Protein AF-A0A9E6Z6I8-F1 (afdb_monomer_lite)

Sequence (112 aa):
MVIDAAIQFGNGQVFPVGPLREGVTAGLKRAGDYFGWHPFSGFLAEMKTHKKPIFCAEMTPDITSLDLIQKYVAFAGIGHPEKFFESMRTKGVQIVDTRSFFRPPSLHGARY

pLDDT: mean 84.48, std 13.53, range [34.84, 98.0]

Structure (mmCIF, N/CA/C/O backbone):
data_AF-A0A9E6Z6I8-F1
#
_entry.id   AF-A0A9E6Z6I8-F1
#
loop_
_atom_site.group_PDB
_atom_site.id
_atom_site.type_symbol
_atom_site.label_atom_id
_atom_site.label_alt_id
_atom_site.label_comp_id
_atom_site.label_asym_id
_atom_site.label_entity_id
_atom_site.label_seq_id
_atom_site.pdbx_PDB_ins_code
_atom_site.Cartn_x
_atom_site.Cartn_y
_atom_site.Cartn_z
_atom_site.occupancy
_atom_site.B_iso_or_equiv
_atom_site.auth_seq_id
_atom_site.auth_comp_id
_atom_site.auth_asym_id
_atom_site.auth_atom_id
_atom_site.pdbx_PDB_model_num
ATOM 1 N N . MET A 1 1 ? 6.125 7.749 -14.342 1.00 84.69 1 MET A N 1
ATOM 2 C CA . MET A 1 1 ? 5.394 6.473 -14.177 1.00 84.69 1 MET A CA 1
ATOM 3 C C . MET A 1 1 ? 5.306 6.173 -12.699 1.00 84.69 1 MET A C 1
ATOM 5 O O . MET A 1 1 ? 6.323 6.281 -12.026 1.00 84.69 1 MET A O 1
ATOM 9 N N . VAL A 1 2 ? 4.109 5.869 -12.205 1.00 87.50 2 VAL A N 1
ATOM 10 C CA . VAL A 1 2 ? 3.884 5.513 -10.799 1.00 87.50 2 VAL A CA 1
ATOM 11 C C . VAL A 1 2 ? 3.768 4.001 -10.708 1.00 87.50 2 VAL A C 1
ATOM 13 O O . VAL A 1 2 ? 3.064 3.397 -11.518 1.00 87.50 2 VAL A O 1
ATOM 16 N N . ILE A 1 3 ? 4.495 3.407 -9.770 1.00 86.75 3 ILE A N 1
ATOM 17 C CA . ILE A 1 3 ? 4.609 1.963 -9.605 1.00 86.75 3 ILE A CA 1
ATOM 18 C C . ILE A 1 3 ? 4.372 1.654 -8.136 1.00 86.75 3 ILE A C 1
ATOM 20 O O . ILE A 1 3 ? 5.040 2.181 -7.247 1.00 86.75 3 ILE A O 1
ATOM 24 N N . ASP A 1 4 ? 3.405 0.786 -7.896 1.00 85.56 4 ASP A N 1
ATOM 25 C CA . ASP A 1 4 ? 3.162 0.208 -6.588 1.00 85.56 4 ASP A CA 1
ATOM 26 C C . ASP A 1 4 ? 4.253 -0.827 -6.315 1.00 85.56 4 ASP A C 1
ATOM 28 O O . ASP A 1 4 ? 4.268 -1.899 -6.913 1.00 85.56 4 ASP A O 1
ATOM 32 N N . ALA A 1 5 ? 5.215 -0.489 -5.462 1.00 83.75 5 ALA A N 1
ATOM 33 C CA . ALA A 1 5 ? 6.413 -1.290 -5.244 1.00 83.75 5 ALA A CA 1
ATOM 34 C C . ALA A 1 5 ? 6.122 -2.613 -4.511 1.00 83.75 5 ALA A C 1
ATOM 36 O O . ALA A 1 5 ? 6.953 -3.521 -4.566 1.00 83.75 5 ALA A O 1
ATOM 37 N N . ALA A 1 6 ? 4.932 -2.755 -3.906 1.00 79.50 6 ALA A N 1
ATOM 38 C CA . ALA A 1 6 ? 4.459 -4.017 -3.338 1.00 79.50 6 ALA A CA 1
ATOM 39 C C . ALA A 1 6 ? 4.187 -5.068 -4.420 1.00 79.50 6 ALA A C 1
ATOM 41 O O . ALA A 1 6 ? 4.534 -6.234 -4.258 1.00 79.50 6 ALA A O 1
ATOM 42 N N . ILE A 1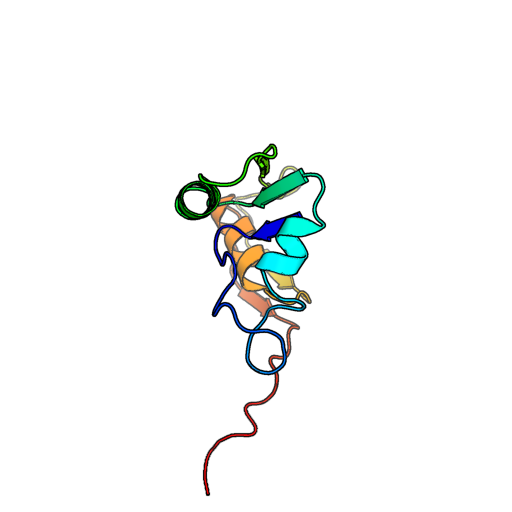 7 ? 3.543 -4.647 -5.512 1.00 80.56 7 ILE A N 1
ATOM 43 C CA . ILE A 1 7 ? 3.093 -5.531 -6.601 1.00 80.56 7 ILE A CA 1
ATOM 44 C C . ILE A 1 7 ? 3.986 -5.445 -7.845 1.00 80.56 7 ILE A C 1
ATOM 46 O O . ILE A 1 7 ? 3.922 -6.324 -8.702 1.00 80.56 7 ILE A O 1
ATOM 50 N N . GLN A 1 8 ? 4.804 -4.395 -7.948 1.00 84.75 8 GLN A N 1
ATOM 51 C CA . GLN A 1 8 ? 5.703 -4.101 -9.064 1.00 84.75 8 GLN A CA 1
ATOM 52 C C . GLN A 1 8 ? 4.946 -4.142 -10.402 1.00 84.75 8 GLN A C 1
ATOM 54 O O . GLN A 1 8 ? 3.987 -3.392 -10.596 1.00 84.75 8 GLN A O 1
ATOM 59 N N . PHE A 1 9 ? 5.345 -5.027 -11.319 1.00 86.94 9 PHE A N 1
ATOM 60 C CA . PHE A 1 9 ? 4.692 -5.228 -12.615 1.00 86.94 9 PHE A CA 1
ATOM 61 C C . PHE A 1 9 ? 3.734 -6.437 -12.649 1.00 86.94 9 PHE A C 1
ATOM 63 O O . PHE A 1 9 ? 3.268 -6.830 -13.724 1.00 86.94 9 PHE A O 1
ATOM 70 N N . GLY A 1 10 ? 3.407 -7.036 -11.499 1.00 86.88 10 GLY A N 1
ATOM 71 C CA . GLY A 1 10 ? 2.535 -8.210 -11.417 1.00 86.88 10 GLY A CA 1
ATOM 72 C C . GLY A 1 10 ? 3.114 -9.411 -12.171 1.00 86.88 10 GLY A C 1
ATOM 73 O O . GLY A 1 10 ? 4.261 -9.787 -11.961 1.00 86.88 10 GLY A O 1
ATOM 74 N N . ASN A 1 11 ? 2.332 -10.012 -13.074 1.00 89.62 11 ASN A N 1
ATOM 75 C CA . ASN A 1 11 ? 2.790 -11.132 -13.910 1.00 89.62 11 ASN A CA 1
ATOM 76 C C . ASN A 1 11 ? 3.521 -10.694 -15.199 1.00 89.62 11 ASN A C 1
ATOM 78 O O . ASN A 1 11 ? 3.821 -11.536 -16.043 1.00 89.62 11 ASN A O 1
ATOM 82 N N . GLY A 1 12 ? 3.763 -9.391 -15.392 1.00 89.00 12 GLY A N 1
ATOM 83 C CA . GLY A 1 12 ? 4.457 -8.862 -16.570 1.00 89.00 12 GLY A CA 1
ATOM 84 C C . GLY A 1 12 ? 3.651 -8.897 -17.876 1.00 89.00 12 GLY A C 1
ATOM 85 O O . GLY A 1 12 ? 4.176 -8.512 -18.922 1.00 89.00 12 GLY A O 1
ATOM 86 N N . GLN A 1 13 ? 2.390 -9.334 -17.848 1.00 93.12 13 GLN A N 1
ATOM 87 C CA . GLN A 1 13 ? 1.553 -9.478 -19.038 1.00 93.12 13 GLN A CA 1
ATOM 88 C C . GLN A 1 13 ? 0.553 -8.326 -19.172 1.00 93.12 13 GLN A C 1
ATOM 90 O O . GLN A 1 13 ? 0.016 -7.807 -18.190 1.00 93.12 13 GLN A O 1
ATOM 95 N N . VAL A 1 14 ? 0.298 -7.933 -20.421 1.00 95.12 14 VAL A N 1
ATOM 96 C CA . VAL A 1 14 ? -0.694 -6.909 -20.767 1.00 95.12 14 VAL A CA 1
ATOM 97 C C . VAL A 1 14 ? -2.100 -7.508 -20.709 1.00 95.12 14 VAL A C 1
ATOM 99 O O . VAL A 1 14 ? -2.307 -8.687 -21.008 1.00 95.12 14 VAL A O 1
ATOM 102 N N . PHE A 1 15 ? -3.071 -6.687 -20.321 1.00 91.19 15 PHE A N 1
ATOM 103 C CA . PHE A 1 15 ? -4.490 -7.007 -20.353 1.00 91.19 15 PHE A CA 1
ATOM 104 C C . PHE A 1 15 ? -4.899 -7.578 -21.726 1.00 91.19 15 PHE A C 1
ATOM 106 O O . PHE A 1 15 ? -4.482 -7.036 -22.753 1.00 91.19 15 PHE A O 1
ATOM 113 N N . PRO A 1 16 ? -5.724 -8.644 -21.781 1.00 92.44 16 PRO A N 1
ATOM 114 C CA . PRO A 1 16 ? -6.457 -9.266 -20.670 1.00 92.44 16 PRO A CA 1
ATOM 115 C C . PRO A 1 16 ? -5.695 -10.355 -19.901 1.00 92.44 16 PRO A C 1
ATOM 117 O O . PRO A 1 16 ? -6.191 -10.824 -18.882 1.00 92.44 16 PRO A O 1
ATOM 120 N N . VAL A 1 17 ? -4.516 -10.772 -20.371 1.00 93.75 17 VAL A N 1
ATOM 121 C CA . VAL A 1 17 ? -3.772 -11.909 -19.791 1.00 93.75 17 VAL A CA 1
ATOM 122 C C . VAL A 1 17 ? -3.107 -11.534 -18.457 1.00 93.75 17 VAL A C 1
ATOM 124 O O . VAL A 1 17 ? -2.911 -12.375 -17.582 1.00 93.75 17 VAL A O 1
ATOM 127 N N . GLY A 1 18 ? -2.798 -10.252 -18.267 1.00 89.94 18 GLY A N 1
ATOM 128 C CA . GLY A 1 18 ? -2.270 -9.725 -17.013 1.00 89.94 18 GLY A CA 1
ATOM 129 C C . GLY A 1 18 ? -2.823 -8.349 -16.643 1.00 89.94 18 GLY A C 1
ATOM 130 O O . GLY A 1 18 ? -3.671 -7.798 -17.347 1.00 89.94 18 GLY A O 1
ATOM 131 N N . PRO A 1 19 ? -2.364 -7.782 -15.516 1.00 88.00 19 PRO A N 1
ATOM 132 C CA . PRO A 1 19 ? -2.901 -6.543 -14.963 1.00 88.00 19 PRO A CA 1
ATOM 133 C C . PRO A 1 19 ? -2.354 -5.288 -15.657 1.00 88.00 19 PRO A C 1
ATOM 135 O O . PRO A 1 19 ? -2.842 -4.184 -15.402 1.00 88.00 19 PRO A O 1
ATOM 138 N N . LEU A 1 20 ? -1.325 -5.416 -16.503 1.00 91.75 20 LEU A N 1
ATOM 139 C CA . LEU A 1 20 ? -0.686 -4.261 -17.121 1.00 91.75 20 LEU A CA 1
ATOM 140 C C . LEU A 1 20 ? -1.558 -3.673 -18.233 1.00 91.75 20 LEU A C 1
ATOM 142 O O . LEU A 1 20 ? -2.126 -4.386 -19.053 1.00 91.75 20 LEU A O 1
ATOM 146 N N . ARG A 1 21 ? -1.610 -2.343 -18.311 1.00 91.88 21 ARG A N 1
ATOM 147 C CA . ARG A 1 21 ? -2.295 -1.624 -19.403 1.00 91.88 21 ARG A CA 1
ATOM 148 C C . ARG A 1 21 ? -1.421 -1.451 -20.648 1.00 91.88 21 ARG A C 1
ATOM 150 O O . ARG A 1 21 ? -1.934 -1.153 -21.719 1.00 91.88 21 ARG A O 1
ATOM 157 N N . GLU A 1 22 ? -0.111 -1.616 -20.498 1.00 93.00 22 GLU A N 1
ATOM 158 C CA . GLU A 1 22 ? 0.888 -1.530 -21.561 1.00 93.00 22 GLU A CA 1
ATOM 159 C C . GLU A 1 22 ? 2.111 -2.385 -21.206 1.00 93.00 22 GLU A C 1
ATOM 161 O O . GLU A 1 22 ? 2.292 -2.771 -20.052 1.00 93.00 22 GLU A O 1
ATOM 166 N N . GLY A 1 23 ? 2.973 -2.667 -22.184 1.00 91.50 23 GLY A N 1
ATOM 167 C CA . GLY A 1 23 ? 4.221 -3.383 -21.925 1.00 91.50 23 GLY A CA 1
ATOM 168 C C . GLY A 1 23 ? 5.193 -2.555 -21.079 1.00 91.50 23 GLY A C 1
ATOM 169 O O . GLY A 1 23 ? 5.418 -1.377 -21.363 1.00 91.50 23 GLY A O 1
ATOM 170 N N . VAL A 1 24 ? 5.828 -3.193 -20.089 1.00 88.19 24 VAL A N 1
ATOM 171 C CA . VAL A 1 24 ? 6.760 -2.557 -19.136 1.00 88.19 24 VAL A CA 1
ATOM 172 C C . VAL A 1 24 ? 7.837 -1.733 -19.849 1.00 88.19 24 VAL A C 1
ATOM 174 O O . VAL A 1 24 ? 8.019 -0.554 -19.555 1.00 88.19 24 VAL A O 1
ATOM 177 N N . THR A 1 25 ? 8.501 -2.306 -20.856 1.00 87.19 25 THR A N 1
ATOM 178 C CA . THR A 1 25 ? 9.557 -1.623 -21.623 1.00 87.19 25 THR A CA 1
ATOM 179 C C . THR A 1 25 ? 9.057 -0.361 -22.332 1.00 87.19 25 THR A C 1
ATOM 181 O O . THR A 1 25 ? 9.760 0.651 -22.359 1.00 87.19 25 THR A O 1
ATOM 184 N N . ALA A 1 26 ? 7.847 -0.397 -22.898 1.00 89.06 26 ALA A N 1
ATOM 185 C CA . ALA A 1 26 ? 7.260 0.749 -23.589 1.00 89.06 26 ALA A CA 1
ATOM 186 C C . ALA A 1 26 ? 6.905 1.871 -22.599 1.00 89.06 26 ALA A C 1
ATOM 188 O O . ALA A 1 26 ? 7.258 3.031 -22.840 1.00 89.06 26 ALA A O 1
ATOM 189 N N . GLY A 1 27 ? 6.306 1.517 -21.458 1.00 88.88 27 GLY A N 1
ATOM 190 C CA . GLY A 1 27 ? 5.983 2.457 -20.383 1.00 88.88 27 GLY A CA 1
ATOM 191 C C . GLY A 1 27 ? 7.229 3.125 -19.806 1.00 88.88 27 GLY A C 1
ATOM 192 O O . GLY A 1 27 ? 7.298 4.355 -19.725 1.00 88.88 27 GLY A O 1
ATOM 193 N N . LEU A 1 28 ? 8.263 2.329 -19.513 1.00 84.88 28 LEU A N 1
ATOM 194 C CA . LEU A 1 28 ? 9.559 2.815 -19.031 1.00 84.88 28 LEU A CA 1
ATOM 195 C C . LEU A 1 28 ? 10.211 3.792 -20.020 1.00 84.88 28 LEU A C 1
ATOM 197 O O . LEU A 1 28 ? 10.684 4.855 -19.625 1.00 84.88 28 LEU A O 1
ATOM 201 N N . LYS A 1 29 ? 10.205 3.484 -21.324 1.00 86.88 29 LYS A N 1
ATOM 202 C CA . LYS A 1 29 ? 10.821 4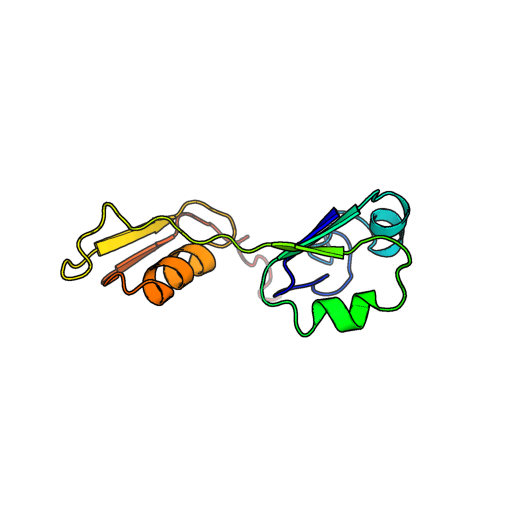.354 -22.340 1.00 86.88 29 LYS A CA 1
ATOM 203 C C . LYS A 1 29 ? 10.176 5.746 -22.384 1.00 86.88 29 LYS A C 1
ATOM 205 O O . LYS A 1 29 ? 10.893 6.737 -22.533 1.00 86.88 29 LYS A O 1
ATOM 210 N N . ARG A 1 30 ? 8.846 5.821 -22.251 1.00 88.31 30 ARG A N 1
ATOM 211 C CA . ARG A 1 30 ? 8.079 7.080 -22.322 1.00 88.31 30 ARG A CA 1
ATOM 212 C C . ARG A 1 30 ? 8.128 7.899 -21.036 1.00 88.31 30 ARG A C 1
ATOM 214 O O . ARG A 1 30 ? 8.027 9.120 -21.098 1.00 88.31 30 ARG A O 1
ATOM 221 N N . ALA A 1 31 ? 8.256 7.252 -19.882 1.00 86.06 31 ALA A N 1
ATOM 222 C CA . ALA A 1 31 ? 8.219 7.930 -18.593 1.00 86.06 31 ALA A CA 1
ATOM 223 C C . ALA A 1 31 ? 9.389 8.912 -18.431 1.00 86.06 31 ALA A C 1
ATOM 225 O O . ALA A 1 31 ? 10.538 8.521 -18.610 1.00 86.06 31 ALA A O 1
ATOM 226 N N . GLY A 1 32 ? 9.110 10.170 -18.073 1.00 82.56 32 GLY A N 1
ATOM 227 C CA . GLY A 1 32 ? 10.139 11.149 -17.696 1.00 82.56 32 GLY A CA 1
ATOM 228 C C . GLY A 1 32 ? 10.828 10.755 -16.390 1.00 82.56 32 GLY A C 1
ATOM 229 O O . GLY A 1 32 ? 12.008 10.430 -16.400 1.00 82.56 32 GLY A O 1
ATOM 230 N N . ASP A 1 33 ? 10.047 10.668 -15.314 1.00 82.00 33 ASP A N 1
ATOM 231 C CA . ASP A 1 33 ? 10.499 10.258 -13.982 1.00 82.00 33 ASP A CA 1
ATOM 232 C C . ASP A 1 33 ? 9.744 9.021 -13.479 1.00 82.00 33 ASP A C 1
ATOM 234 O O . ASP A 1 33 ? 8.641 8.698 -13.956 1.00 82.00 33 ASP A O 1
ATOM 238 N N . TYR A 1 34 ? 10.317 8.336 -12.488 1.00 81.31 34 TYR A N 1
ATOM 239 C CA . TYR A 1 34 ? 9.724 7.162 -11.848 1.00 81.31 34 TYR A CA 1
ATOM 240 C C . TYR A 1 34 ? 9.382 7.444 -10.391 1.00 81.31 34 TYR A C 1
ATOM 242 O O . TYR A 1 34 ? 10.202 7.979 -9.653 1.00 81.31 34 TYR A O 1
ATOM 250 N N . PHE A 1 35 ? 8.191 7.027 -9.976 1.00 81.31 35 PHE A N 1
ATOM 251 C CA . PHE A 1 35 ? 7.746 7.086 -8.592 1.00 81.31 35 PHE A CA 1
ATOM 252 C C . PHE A 1 35 ? 7.430 5.670 -8.130 1.00 81.31 35 PHE A C 1
ATOM 254 O O . PHE A 1 35 ? 6.494 5.050 -8.636 1.00 81.31 35 PHE A O 1
ATOM 261 N N . GLY A 1 36 ? 8.228 5.158 -7.202 1.00 80.50 36 GLY A N 1
ATOM 262 C CA . GLY A 1 36 ? 7.894 3.963 -6.445 1.00 80.50 36 GLY A CA 1
ATOM 263 C C . GLY A 1 36 ? 7.009 4.333 -5.264 1.00 80.50 36 GLY A C 1
ATOM 264 O O . GLY A 1 36 ? 7.145 5.421 -4.695 1.00 80.50 36 GLY A O 1
ATOM 265 N N . TRP A 1 37 ? 6.152 3.401 -4.864 1.00 80.19 37 TRP A N 1
ATOM 266 C CA . TRP A 1 37 ? 5.322 3.503 -3.673 1.00 80.19 37 TRP A CA 1
ATOM 267 C C . TRP A 1 37 ? 5.459 2.282 -2.771 1.00 80.19 37 TRP A C 1
ATOM 269 O O . TRP A 1 37 ? 5.262 1.187 -3.270 1.00 80.19 37 TRP A O 1
ATOM 279 N N . HIS A 1 38 ? 5.724 2.469 -1.475 1.00 70.75 38 HIS A N 1
ATOM 280 C CA . HIS A 1 38 ? 6.026 1.435 -0.470 1.00 70.75 38 HIS A CA 1
ATOM 281 C C . HIS A 1 38 ? 5.378 0.039 -0.672 1.00 70.75 38 HIS A C 1
ATOM 283 O O . HIS A 1 38 ? 4.187 -0.041 -0.994 1.00 70.75 38 HIS A O 1
ATOM 289 N N . PRO A 1 39 ? 6.100 -1.062 -0.355 1.00 65.06 39 PRO A N 1
ATOM 290 C CA . PRO A 1 39 ? 7.500 -1.156 0.086 1.00 65.06 39 PRO A CA 1
ATOM 291 C C . PRO A 1 39 ? 8.517 -1.166 -1.064 1.00 65.06 39 PRO A C 1
ATOM 293 O O . PRO A 1 39 ? 8.349 -1.859 -2.056 1.00 65.06 39 PRO A O 1
ATOM 296 N N . PHE A 1 40 ? 9.630 -0.439 -0.906 1.00 65.19 40 PHE A N 1
ATOM 297 C CA . PHE A 1 40 ? 10.601 -0.184 -1.987 1.00 65.19 40 PHE A CA 1
ATOM 298 C C . PHE A 1 40 ? 11.695 -1.247 -2.171 1.00 65.19 40 PHE A C 1
ATOM 300 O O . PHE A 1 40 ? 12.430 -1.196 -3.157 1.00 65.19 40 PHE A O 1
ATOM 307 N N . SER A 1 41 ? 11.855 -2.175 -1.223 1.00 63.50 41 SER A N 1
ATOM 308 C CA . SER A 1 41 ? 13.053 -3.026 -1.117 1.00 63.50 41 SER A CA 1
ATOM 309 C C . SER A 1 41 ? 13.268 -3.949 -2.324 1.00 63.50 41 SER A C 1
ATOM 311 O O . SER A 1 41 ? 14.410 -4.127 -2.744 1.00 63.50 41 SER A O 1
ATOM 313 N N . GLY A 1 42 ? 12.196 -4.482 -2.921 1.00 65.44 42 GLY A N 1
ATOM 314 C CA . GLY A 1 42 ? 12.269 -5.264 -4.165 1.00 65.44 42 GLY A CA 1
ATOM 315 C C . GLY A 1 42 ? 12.323 -4.398 -5.428 1.00 65.44 42 GLY A C 1
ATOM 316 O O . GLY A 1 42 ? 13.082 -4.674 -6.353 1.00 65.44 42 GLY A O 1
ATOM 317 N N . PHE A 1 43 ? 11.581 -3.293 -5.428 1.00 72.25 43 PHE A N 1
ATOM 318 C CA . PHE A 1 43 ? 11.443 -2.397 -6.574 1.00 72.25 43 PHE A CA 1
ATOM 319 C C . PHE A 1 43 ? 12.749 -1.692 -6.959 1.00 72.25 43 PHE A C 1
ATOM 321 O O . PHE A 1 43 ? 13.106 -1.625 -8.135 1.00 72.25 43 PHE A O 1
ATOM 328 N N . LEU A 1 44 ? 13.511 -1.199 -5.975 1.00 71.00 44 LEU A N 1
ATOM 329 C CA . LEU A 1 44 ? 14.781 -0.526 -6.259 1.00 71.00 44 LEU A CA 1
ATOM 330 C C . LEU A 1 44 ? 15.804 -1.468 -6.896 1.00 71.00 44 LEU A C 1
ATOM 332 O O . LEU A 1 44 ? 16.622 -1.005 -7.685 1.00 71.00 44 LEU A O 1
ATOM 336 N N . ALA A 1 45 ? 15.761 -2.769 -6.581 1.00 70.69 45 ALA A N 1
ATOM 337 C CA . ALA A 1 45 ? 16.653 -3.764 -7.167 1.00 70.69 45 ALA A CA 1
ATOM 338 C C . ALA A 1 45 ? 16.366 -3.991 -8.658 1.00 70.69 45 ALA A C 1
ATOM 340 O O . ALA A 1 45 ? 17.304 -3.992 -9.454 1.00 70.69 45 ALA A O 1
ATOM 341 N N . GLU A 1 46 ? 15.090 -4.115 -9.028 1.00 68.12 46 GLU A N 1
ATOM 342 C CA . GLU A 1 46 ? 14.643 -4.272 -10.419 1.00 68.12 46 GLU A CA 1
ATOM 343 C C . GLU A 1 46 ? 14.961 -3.026 -11.257 1.00 68.12 46 GLU A C 1
ATOM 345 O O . GLU A 1 46 ? 15.315 -3.115 -12.431 1.00 68.12 46 GLU A O 1
ATOM 350 N N . MET A 1 47 ? 14.933 -1.853 -10.621 1.00 74.81 47 MET A N 1
ATOM 351 C CA . MET A 1 47 ? 15.133 -0.583 -11.304 1.00 74.81 47 MET A CA 1
ATOM 352 C C . MET A 1 47 ? 16.594 -0.098 -11.350 1.00 74.81 47 MET A C 1
ATOM 354 O O . MET A 1 47 ? 16.858 0.952 -11.942 1.00 74.81 47 MET A O 1
ATOM 358 N N . LYS A 1 48 ? 17.561 -0.842 -10.781 1.00 69.88 48 LYS A N 1
ATOM 359 C CA . LYS A 1 48 ? 18.989 -0.445 -10.693 1.00 69.88 48 LYS A CA 1
ATOM 360 C C . LYS A 1 48 ? 19.616 -0.055 -12.032 1.00 69.88 48 LYS A C 1
ATOM 362 O O . LYS A 1 48 ? 20.541 0.750 -12.067 1.00 69.88 48 LYS A O 1
ATOM 367 N N . THR A 1 49 ? 19.148 -0.638 -13.132 1.00 72.06 49 THR A N 1
ATOM 368 C CA . THR A 1 49 ? 19.689 -0.389 -14.476 1.00 72.06 49 THR A CA 1
ATOM 369 C C . THR A 1 49 ? 19.108 0.857 -15.147 1.00 72.06 49 THR A C 1
ATOM 371 O O . THR A 1 49 ? 19.539 1.224 -16.244 1.00 72.06 49 THR A O 1
ATOM 374 N N . HIS A 1 50 ? 18.120 1.516 -14.537 1.00 75.12 50 HIS A N 1
ATOM 375 C CA . HIS A 1 50 ? 17.499 2.701 -15.114 1.00 75.12 50 HIS A CA 1
ATOM 376 C C . HIS A 1 50 ? 18.291 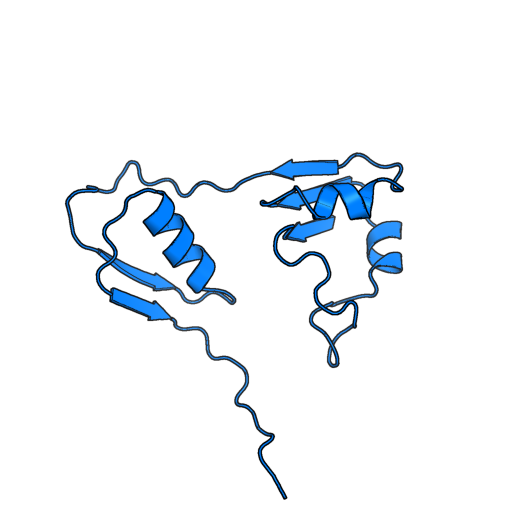3.967 -14.804 1.00 75.12 50 HIS A C 1
ATOM 378 O O . HIS A 1 50 ? 18.680 4.241 -13.678 1.00 75.12 50 HIS A O 1
ATOM 384 N N . LYS A 1 51 ? 18.503 4.772 -15.848 1.00 77.56 51 LYS A N 1
ATOM 385 C CA . LYS A 1 51 ? 19.335 5.981 -15.800 1.00 77.56 51 LYS A CA 1
ATOM 386 C C . LYS A 1 51 ? 18.587 7.245 -15.363 1.00 77.56 51 LYS A C 1
ATOM 388 O O . LYS A 1 51 ? 19.192 8.310 -15.349 1.00 77.56 51 LYS A O 1
ATOM 393 N N . LYS A 1 52 ? 17.280 7.161 -15.090 1.00 82.12 52 LYS A N 1
ATOM 394 C CA . LYS A 1 52 ? 16.467 8.323 -14.690 1.00 82.12 52 LYS A CA 1
ATOM 395 C C . LYS A 1 52 ? 16.194 8.282 -13.185 1.00 82.12 52 LYS A C 1
ATOM 397 O O . LYS A 1 52 ? 16.176 7.179 -12.634 1.00 82.12 52 LYS A O 1
ATOM 402 N N . PRO A 1 53 ? 15.971 9.436 -12.533 1.00 83.12 53 PRO A N 1
ATOM 403 C CA . PRO A 1 53 ? 15.680 9.489 -11.108 1.00 83.12 53 PRO A CA 1
ATOM 404 C C . PRO A 1 53 ? 14.498 8.598 -10.718 1.00 83.12 53 PRO A C 1
ATOM 406 O O . PRO A 1 53 ? 13.495 8.505 -11.433 1.00 83.12 53 PRO A O 1
ATOM 409 N N . ILE A 1 54 ? 14.634 7.955 -9.561 1.00 83.38 54 ILE A N 1
ATOM 410 C CA . ILE A 1 54 ? 13.573 7.179 -8.928 1.00 83.38 54 ILE A CA 1
ATOM 411 C C . ILE A 1 54 ? 13.234 7.877 -7.620 1.00 83.38 54 ILE A C 1
ATOM 413 O O . ILE A 1 54 ? 14.050 7.937 -6.701 1.00 83.38 54 ILE A O 1
ATOM 417 N N . PHE A 1 55 ? 12.020 8.395 -7.544 1.00 86.12 55 PHE A N 1
ATOM 418 C CA . PHE A 1 55 ? 11.466 8.992 -6.344 1.00 86.12 55 PHE A CA 1
ATOM 419 C C . PHE A 1 55 ? 10.705 7.924 -5.561 1.00 86.12 55 PHE A C 1
ATOM 421 O O . PHE A 1 55 ? 9.971 7.121 -6.136 1.00 86.12 55 PHE A O 1
ATOM 428 N N . CYS A 1 56 ? 10.880 7.906 -4.244 1.00 84.75 56 CYS A N 1
ATOM 429 C CA . CYS A 1 56 ? 10.158 7.010 -3.346 1.00 84.75 56 CYS A CA 1
ATOM 430 C C . CYS A 1 56 ? 9.177 7.842 -2.521 1.00 84.75 56 CYS A C 1
ATOM 432 O O . CYS A 1 56 ? 9.589 8.817 -1.894 1.00 84.75 56 CYS A O 1
ATOM 434 N N . ALA A 1 57 ? 7.897 7.473 -2.542 1.00 84.12 57 ALA A N 1
ATOM 435 C CA . ALA A 1 57 ? 6.840 8.183 -1.825 1.00 84.12 57 ALA A CA 1
ATOM 436 C C . ALA A 1 57 ? 5.968 7.229 -0.996 1.00 84.12 57 ALA A C 1
ATOM 438 O O . ALA A 1 57 ? 5.789 6.061 -1.346 1.00 84.12 57 ALA A O 1
ATOM 439 N N . GLU A 1 58 ? 5.415 7.746 0.099 1.00 83.00 58 GLU A N 1
ATOM 440 C CA . GLU A 1 58 ? 4.536 7.024 1.022 1.00 83.00 58 GLU A CA 1
ATOM 441 C C . GLU A 1 58 ? 3.278 7.860 1.334 1.00 83.00 58 GLU A C 1
ATOM 443 O O . GLU A 1 58 ? 3.356 9.083 1.448 1.00 83.00 58 GLU A O 1
ATOM 448 N N . MET A 1 59 ? 2.112 7.209 1.474 1.00 82.44 59 MET A N 1
ATOM 449 C CA . MET A 1 59 ? 0.817 7.816 1.855 1.00 82.44 59 MET A CA 1
ATOM 450 C C . MET A 1 59 ? 0.664 7.332 3.246 1.00 82.44 59 MET A C 1
ATOM 452 O O . MET A 1 59 ? 0.626 6.133 3.524 1.00 82.44 59 MET A O 1
ATOM 456 N N . THR A 1 60 ? 0.496 8.308 4.091 1.00 86.38 60 THR A N 1
ATOM 457 C CA . THR A 1 60 ? 0.093 8.069 5.438 1.00 86.38 60 THR A CA 1
ATOM 458 C C . THR A 1 60 ? -1.334 8.577 5.547 1.00 86.38 60 THR A C 1
ATOM 460 O O . THR A 1 60 ? -1.561 9.738 5.203 1.00 86.38 60 THR A O 1
ATOM 463 N N . PRO A 1 61 ? -2.308 7.749 5.965 1.00 90.50 61 PRO A N 1
ATOM 464 C CA . PRO A 1 61 ? -3.631 8.275 6.249 1.00 90.50 61 PRO A CA 1
ATOM 465 C C . PRO A 1 61 ? -3.522 9.260 7.415 1.00 90.50 61 PRO A C 1
ATOM 467 O O . PRO A 1 61 ? -2.869 8.970 8.423 1.00 90.50 61 PRO A O 1
ATOM 470 N N . ASP A 1 62 ? -4.146 10.424 7.261 1.00 94.06 62 ASP A N 1
ATOM 471 C CA . ASP A 1 62 ? -4.310 11.372 8.353 1.00 94.06 62 ASP A CA 1
ATOM 472 C C . ASP A 1 62 ? -5.428 10.871 9.271 1.00 94.06 62 ASP A C 1
ATOM 474 O O . ASP A 1 62 ? -6.581 10.734 8.863 1.00 94.06 62 ASP A O 1
ATOM 478 N N . ILE A 1 63 ? -5.049 10.551 10.504 1.00 94.56 63 ILE A N 1
ATOM 479 C CA . ILE A 1 63 ? -5.935 10.016 11.540 1.00 94.56 63 ILE A CA 1
ATOM 480 C C . ILE A 1 63 ? -6.072 10.972 12.728 1.00 94.56 63 ILE A C 1
ATOM 482 O O . ILE A 1 63 ? -6.587 10.575 13.768 1.00 94.56 63 ILE A O 1
ATOM 486 N N . THR A 1 64 ? -5.602 12.216 12.604 1.00 94.88 64 THR A N 1
ATOM 487 C CA . THR A 1 64 ? -5.579 13.189 13.714 1.00 94.88 64 THR A CA 1
ATOM 488 C C . THR A 1 64 ? -6.963 13.506 14.279 1.00 94.88 64 THR A C 1
ATOM 490 O O . THR A 1 64 ? -7.081 13.879 15.443 1.00 94.88 64 THR A O 1
ATOM 493 N N . SER A 1 65 ? -8.013 13.324 13.480 1.00 94.06 65 SER A N 1
ATOM 494 C CA . SER A 1 65 ? -9.409 13.510 13.880 1.00 94.06 65 SER A CA 1
ATOM 495 C C . SER A 1 65 ? -10.053 12.278 14.527 1.00 94.06 65 SER A C 1
ATOM 497 O O . SER A 1 65 ? -11.203 12.362 14.960 1.00 94.06 65 SER A O 1
ATOM 499 N N . LEU A 1 66 ? -9.359 11.137 14.583 1.00 94.81 66 LEU A N 1
ATOM 500 C CA . LEU A 1 66 ? -9.896 9.888 15.120 1.00 94.81 66 LEU A CA 1
ATOM 501 C C . LEU A 1 66 ? -9.483 9.671 16.574 1.00 94.81 66 LEU A C 1
ATOM 503 O O . LEU A 1 66 ? -8.333 9.874 16.957 1.00 94.81 66 LEU A O 1
ATOM 507 N N . ASP A 1 67 ? -10.424 9.165 17.367 1.00 96.00 67 ASP A N 1
ATOM 508 C CA . ASP A 1 67 ? -10.156 8.668 18.710 1.00 96.00 67 ASP A CA 1
ATOM 509 C C . ASP A 1 67 ? -9.736 7.198 18.618 1.00 96.00 67 ASP A C 1
ATOM 511 O O . ASP A 1 67 ? -10.558 6.316 18.381 1.00 96.00 67 ASP A O 1
ATOM 515 N N . LEU A 1 68 ? -8.449 6.916 18.821 1.00 94.88 68 LEU A N 1
ATOM 516 C CA . LEU A 1 68 ? -7.891 5.567 18.665 1.00 94.88 68 LEU A CA 1
ATOM 517 C C . LEU A 1 68 ? -8.385 4.553 19.708 1.00 94.88 68 LEU A C 1
ATOM 519 O O . LEU A 1 68 ? -8.121 3.360 19.558 1.00 94.88 68 LEU A O 1
ATOM 523 N N . ILE A 1 69 ? -9.101 4.993 20.744 1.00 94.88 69 ILE A N 1
ATOM 524 C CA . ILE A 1 69 ? -9.728 4.104 21.729 1.00 94.88 69 ILE A CA 1
ATOM 525 C C . ILE A 1 69 ? -11.080 3.593 21.205 1.00 94.88 69 ILE A C 1
ATOM 527 O O . ILE A 1 69 ? -11.517 2.494 21.564 1.00 94.88 69 ILE A O 1
ATOM 531 N N . GLN A 1 70 ? -11.747 4.361 20.338 1.00 96.88 70 GLN A N 1
ATOM 532 C CA . GLN A 1 70 ? -13.044 3.978 19.793 1.00 96.88 70 GLN A CA 1
ATOM 533 C C . GLN A 1 70 ? -12.941 2.881 18.742 1.00 96.88 70 GLN A C 1
ATOM 535 O O . GLN A 1 70 ? -11.972 2.761 17.997 1.00 96.88 70 GLN A O 1
ATOM 540 N N . LYS A 1 71 ? -14.012 2.089 18.672 1.00 97.94 71 LYS A N 1
ATOM 541 C CA . LYS A 1 71 ? -14.193 1.016 17.698 1.00 97.94 71 LYS A CA 1
ATOM 542 C C . LYS A 1 71 ? -14.858 1.567 16.442 1.00 97.94 71 LYS A C 1
ATOM 544 O O . LYS A 1 71 ? -15.931 2.158 16.523 1.00 97.94 71 LYS A O 1
ATOM 549 N N . TYR A 1 72 ? -14.260 1.301 15.287 1.00 97.69 72 TYR A N 1
ATOM 550 C CA . TYR A 1 72 ? -14.736 1.771 13.990 1.00 97.69 72 TYR A CA 1
ATOM 551 C C . TYR A 1 72 ? -15.143 0.612 13.083 1.00 97.69 72 TYR A C 1
ATOM 553 O O . TYR A 1 72 ? -14.511 -0.444 13.060 1.00 97.69 72 TYR A O 1
ATOM 561 N N . VAL A 1 73 ? -16.174 0.840 12.275 1.00 97.75 73 VAL A N 1
ATOM 562 C CA . VAL A 1 73 ? -16.456 0.022 11.093 1.00 97.75 73 VAL A CA 1
ATOM 563 C C . VAL A 1 73 ? -15.877 0.749 9.889 1.00 97.75 73 VAL A C 1
ATOM 565 O O . VAL A 1 73 ? -16.199 1.914 9.659 1.00 97.75 73 VAL A O 1
ATOM 568 N N . ALA A 1 74 ? -15.019 0.080 9.125 1.00 97.06 74 ALA A N 1
ATOM 569 C CA . ALA A 1 74 ? -14.393 0.666 7.945 1.00 97.06 74 ALA A CA 1
ATOM 570 C C . ALA A 1 74 ? -15.070 0.159 6.670 1.00 97.06 74 ALA A C 1
ATOM 572 O O . ALA A 1 74 ? -15.396 -1.019 6.548 1.00 97.06 74 ALA A O 1
ATOM 573 N N . PHE A 1 75 ? -15.258 1.026 5.683 1.00 96.56 75 PHE A N 1
ATOM 574 C CA . PHE A 1 75 ? -15.799 0.620 4.392 1.00 96.56 75 PHE A CA 1
ATOM 575 C C . PHE A 1 75 ? -15.071 1.304 3.242 1.00 96.56 75 PHE A C 1
ATOM 577 O O . PHE A 1 75 ? -14.558 2.409 3.403 1.00 96.56 75 PHE A O 1
ATOM 584 N N . ALA A 1 76 ? -14.999 0.639 2.089 1.00 96.44 76 ALA A N 1
ATOM 585 C CA . ALA A 1 76 ? -14.310 1.175 0.920 1.00 96.44 76 ALA A CA 1
ATOM 586 C C . ALA A 1 76 ? -14.896 0.649 -0.398 1.00 96.44 76 ALA A C 1
ATOM 588 O O . ALA A 1 76 ? -15.187 -0.539 -0.541 1.00 96.44 76 ALA A O 1
ATOM 589 N N . GLY A 1 77 ? -15.033 1.550 -1.374 1.00 94.56 77 GLY A N 1
ATOM 590 C CA . GLY A 1 77 ? -15.453 1.267 -2.753 1.00 94.56 77 GLY A CA 1
ATOM 591 C C . GLY A 1 77 ? -14.332 1.502 -3.766 1.00 94.56 77 GLY A C 1
ATOM 592 O O . GLY A 1 77 ? -14.547 2.134 -4.793 1.00 94.56 77 GLY A O 1
ATOM 593 N N . ILE A 1 78 ? -13.120 1.053 -3.444 1.00 91.94 78 ILE A N 1
ATOM 594 C CA . ILE A 1 78 ? -11.921 1.178 -4.288 1.00 91.94 78 ILE A CA 1
ATOM 595 C C . ILE A 1 78 ? -11.503 -0.195 -4.816 1.00 91.94 78 ILE A C 1
ATOM 597 O O . ILE A 1 78 ? -11.948 -1.204 -4.288 1.00 91.94 78 ILE A O 1
ATOM 601 N N . GLY A 1 79 ? -10.627 -0.252 -5.825 1.00 88.19 79 GLY A N 1
ATOM 602 C CA . GLY A 1 79 ? -10.228 -1.524 -6.448 1.00 88.19 79 GLY A CA 1
ATOM 603 C C . GLY A 1 79 ? -9.527 -2.517 -5.511 1.00 88.19 79 GLY A C 1
ATOM 604 O O . GLY A 1 79 ? -9.630 -3.716 -5.727 1.00 88.19 79 GLY A O 1
ATOM 605 N N . HIS A 1 80 ? -8.809 -2.029 -4.495 1.00 87.44 80 HIS A N 1
ATOM 606 C CA . HIS A 1 80 ? -8.079 -2.835 -3.505 1.00 87.44 80 HIS A CA 1
ATOM 607 C C . HIS A 1 80 ? -8.421 -2.333 -2.086 1.00 87.44 80 HIS A C 1
ATOM 609 O O . HIS A 1 80 ? -7.624 -1.612 -1.476 1.00 87.44 80 HIS A O 1
ATOM 615 N N . PRO A 1 81 ? -9.634 -2.610 -1.580 1.00 93.44 81 PRO A N 1
ATOM 616 C CA . PRO A 1 81 ? -10.124 -2.076 -0.307 1.00 93.44 81 PRO A CA 1
ATOM 617 C C . PRO A 1 81 ? -9.306 -2.551 0.902 1.00 93.44 81 PRO A C 1
ATOM 619 O O . PRO A 1 81 ? -9.181 -1.818 1.885 1.00 93.44 81 PRO A O 1
ATOM 622 N N . GLU A 1 82 ? -8.684 -3.725 0.813 1.00 91.94 82 GLU A N 1
ATOM 623 C CA . GLU A 1 82 ? -7.827 -4.306 1.850 1.00 91.94 82 GLU A CA 1
ATOM 624 C C . GLU A 1 82 ? -6.683 -3.358 2.222 1.00 91.94 82 GLU A C 1
ATOM 626 O O . GLU A 1 82 ? -6.443 -3.140 3.410 1.00 91.94 82 GLU A O 1
ATOM 631 N N . LYS A 1 83 ? -6.070 -2.689 1.231 1.00 89.00 83 LYS A N 1
ATOM 632 C CA . LYS A 1 83 ? -4.994 -1.713 1.467 1.00 89.00 83 LYS A CA 1
ATOM 633 C C . LYS A 1 83 ? -5.431 -0.568 2.373 1.00 89.00 83 LYS A C 1
ATOM 635 O O . LYS A 1 83 ? -4.653 -0.115 3.211 1.00 89.00 83 LYS A O 1
ATOM 640 N N . PHE A 1 84 ? -6.664 -0.088 2.224 1.00 93.12 84 PHE A N 1
ATOM 641 C CA . PHE A 1 84 ? -7.195 0.967 3.084 1.00 93.12 84 PHE A CA 1
ATOM 642 C C . PHE A 1 84 ? -7.389 0.459 4.516 1.00 93.12 84 PHE A C 1
ATOM 644 O O . PH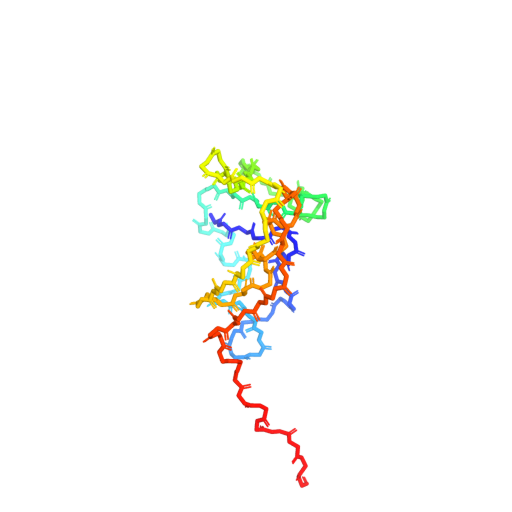E A 1 84 ? -6.920 1.093 5.462 1.00 93.12 84 PHE A O 1
ATOM 651 N N . PHE A 1 85 ? -8.017 -0.707 4.683 1.00 95.31 85 PHE A N 1
ATOM 652 C CA . PHE A 1 85 ? -8.256 -1.271 6.011 1.00 95.31 85 PHE A CA 1
ATOM 653 C C . PHE A 1 85 ? -6.946 -1.577 6.746 1.00 95.31 85 PHE A C 1
ATOM 655 O O . PHE A 1 85 ? -6.821 -1.283 7.933 1.00 95.31 85 PHE A O 1
ATOM 662 N N . GLU A 1 86 ? -5.958 -2.138 6.051 1.00 93.31 86 GLU A N 1
ATOM 663 C CA . GLU A 1 86 ? -4.612 -2.362 6.586 1.00 93.31 86 GLU A CA 1
ATOM 664 C C . GLU A 1 86 ? -3.928 -1.049 6.969 1.00 93.31 86 GLU A C 1
ATOM 666 O O . GLU A 1 86 ? -3.413 -0.945 8.079 1.00 93.31 86 GLU A O 1
ATOM 671 N N . SER A 1 87 ? -3.994 -0.020 6.117 1.00 92.44 87 SER A N 1
ATOM 672 C CA . SER A 1 87 ? -3.397 1.293 6.412 1.00 92.44 87 SER A CA 1
ATOM 673 C C . SER A 1 87 ? -3.942 1.897 7.710 1.00 92.44 87 SER A C 1
ATOM 675 O O . SER A 1 87 ? -3.181 2.427 8.519 1.00 92.44 87 SER A O 1
ATOM 677 N N . MET A 1 88 ? -5.250 1.773 7.942 1.00 95.38 88 MET A N 1
ATOM 678 C CA . MET A 1 88 ? -5.893 2.249 9.169 1.00 95.38 88 MET A CA 1
ATOM 679 C C . MET A 1 88 ? -5.487 1.424 10.400 1.00 95.38 88 MET A C 1
ATOM 681 O O . MET A 1 88 ? -5.179 1.998 11.447 1.00 95.38 88 MET A O 1
ATOM 685 N N . ARG A 1 89 ? -5.416 0.090 10.280 1.00 94.88 89 ARG A N 1
ATOM 686 C CA . ARG A 1 89 ? -4.957 -0.787 11.376 1.00 94.88 89 ARG A CA 1
ATOM 687 C C . ARG A 1 89 ? -3.504 -0.520 11.755 1.00 94.88 89 ARG A C 1
ATOM 689 O O . ARG A 1 89 ? -3.199 -0.429 12.939 1.00 94.88 89 ARG A O 1
ATOM 696 N N . THR A 1 90 ? -2.626 -0.323 10.772 1.00 93.50 90 THR A N 1
ATOM 697 C CA . THR A 1 90 ? -1.215 0.038 10.995 1.00 93.50 90 THR A CA 1
ATOM 698 C C . THR A 1 90 ? -1.074 1.368 11.740 1.00 93.50 90 THR A C 1
ATOM 700 O O . THR A 1 90 ? -0.108 1.571 12.470 1.00 93.50 90 THR A O 1
ATOM 703 N N . LYS A 1 91 ? -2.059 2.265 11.619 1.00 94.50 91 LYS A N 1
ATOM 704 C CA . LYS A 1 91 ? -2.142 3.509 12.397 1.00 94.50 91 LYS A CA 1
ATOM 705 C C . LYS A 1 91 ? -2.790 3.376 13.773 1.00 94.50 91 LYS A C 1
ATOM 707 O O . LYS A 1 91 ? -2.938 4.378 14.464 1.00 94.50 91 LYS A O 1
ATOM 712 N N . GLY A 1 92 ? -3.132 2.162 14.195 1.00 95.38 92 GLY A N 1
ATOM 713 C CA . GLY A 1 92 ? -3.686 1.886 15.520 1.00 95.38 92 GLY A CA 1
ATOM 714 C C . GLY A 1 92 ? -5.199 2.078 15.629 1.00 95.38 92 GLY A C 1
ATOM 715 O O . GLY A 1 92 ? -5.742 1.965 16.726 1.00 95.38 92 GLY A O 1
ATOM 716 N N . VAL A 1 93 ? -5.895 2.333 14.516 1.00 97.31 93 VAL A N 1
ATOM 717 C CA . VAL A 1 93 ? -7.358 2.464 14.513 1.00 97.31 93 VAL A CA 1
ATOM 718 C C . VAL A 1 93 ? -7.996 1.103 14.807 1.00 97.31 93 VAL A C 1
ATOM 720 O O . VAL A 1 93 ? -7.714 0.112 14.126 1.00 97.31 93 VAL A O 1
ATOM 723 N N . GLN A 1 94 ? -8.891 1.053 15.797 1.00 97.00 94 GLN A N 1
ATOM 724 C CA . GLN A 1 94 ? -9.578 -0.176 16.209 1.00 97.00 94 GLN A CA 1
ATOM 725 C C . GLN A 1 94 ? -10.724 -0.514 15.248 1.00 97.00 94 GLN A C 1
ATOM 727 O O . GLN A 1 94 ? -11.892 -0.223 15.509 1.00 97.00 94 GLN A O 1
ATOM 732 N N . ILE A 1 95 ? -10.402 -1.130 14.112 1.00 97.44 95 ILE A N 1
ATOM 733 C CA . ILE A 1 95 ? -11.409 -1.591 13.149 1.00 97.44 95 ILE A CA 1
ATOM 734 C C . ILE A 1 95 ? -12.030 -2.907 13.628 1.00 97.44 95 ILE A C 1
ATOM 736 O O . ILE A 1 95 ? -11.340 -3.924 13.695 1.00 97.44 95 ILE A O 1
ATOM 740 N N . VAL A 1 96 ? -13.336 -2.897 13.905 1.00 97.88 96 VAL A N 1
ATOM 741 C CA . VAL A 1 96 ? -14.090 -4.070 14.390 1.00 97.88 96 VAL A CA 1
ATOM 742 C C . VAL A 1 96 ? -14.891 -4.796 13.313 1.00 97.88 96 VAL A C 1
ATOM 744 O O . VAL A 1 96 ? -15.217 -5.963 13.496 1.00 97.88 96 VAL A O 1
ATOM 747 N N . ASP A 1 97 ? -15.188 -4.136 12.193 1.00 97.88 97 ASP A N 1
ATOM 748 C CA . ASP A 1 97 ? -15.797 -4.757 11.012 1.00 97.88 97 AS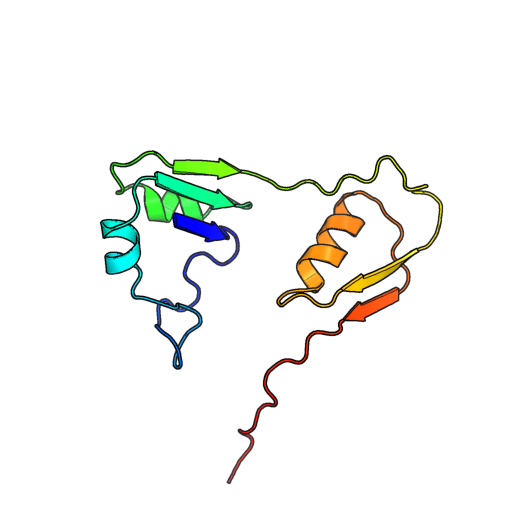P A CA 1
ATOM 749 C C . ASP A 1 97 ? -15.355 -4.010 9.745 1.00 97.88 97 ASP A C 1
ATOM 751 O O . ASP A 1 97 ? -14.979 -2.832 9.798 1.00 97.88 97 ASP A O 1
ATOM 755 N N . THR A 1 98 ? -15.399 -4.694 8.602 1.00 98.00 98 THR A N 1
ATOM 756 C CA . THR A 1 98 ? -15.057 -4.119 7.298 1.00 98.00 98 THR A CA 1
ATOM 757 C C . THR A 1 98 ? -16.100 -4.423 6.236 1.00 98.00 98 THR A C 1
ATOM 759 O O . THR A 1 98 ? -16.570 -5.554 6.122 1.00 98.00 98 THR A O 1
ATOM 762 N N . ARG A 1 99 ? -16.400 -3.439 5.383 1.00 97.12 99 ARG A N 1
ATOM 763 C CA . ARG A 1 99 ? -17.277 -3.611 4.215 1.00 97.12 99 ARG A CA 1
ATOM 764 C C . ARG A 1 99 ? -16.596 -3.156 2.929 1.00 97.12 99 ARG A C 1
ATOM 766 O O . ARG A 1 99 ? -16.314 -1.977 2.735 1.00 97.12 99 ARG A O 1
ATOM 773 N N . SER A 1 100 ? -16.352 -4.106 2.034 1.00 95.69 100 SER A N 1
ATOM 774 C CA . SER A 1 100 ? -15.913 -3.830 0.666 1.00 95.69 100 SER A CA 1
ATOM 775 C C . SER A 1 100 ? -17.122 -3.661 -0.255 1.00 95.69 100 SER A C 1
ATOM 777 O O . SER A 1 100 ? -18.053 -4.464 -0.210 1.00 95.69 100 SER A O 1
ATOM 779 N N . PHE A 1 101 ? -17.076 -2.644 -1.115 1.00 93.06 101 PHE A N 1
ATOM 780 C CA . PHE A 1 101 ? -17.993 -2.475 -2.247 1.00 93.06 101 PHE A CA 1
ATOM 781 C C . PHE A 1 101 ? -17.331 -2.813 -3.592 1.00 93.06 101 PHE A C 1
ATOM 783 O O . PHE A 1 101 ? -17.926 -2.610 -4.651 1.00 93.06 101 PHE A O 1
ATOM 790 N N . PHE A 1 102 ? -16.101 -3.337 -3.571 1.00 86.06 102 PHE A N 1
ATOM 791 C CA . PHE A 1 102 ? -15.460 -3.869 -4.765 1.00 86.06 102 PHE A CA 1
ATOM 792 C C . PHE A 1 102 ? -16.083 -5.213 -5.136 1.00 86.06 102 PHE A C 1
ATOM 794 O O . PHE A 1 102 ? -16.137 -6.136 -4.322 1.00 86.06 102 PHE A O 1
ATOM 801 N N . ARG A 1 103 ? -16.523 -5.338 -6.388 1.00 79.50 103 ARG A N 1
ATOM 802 C CA . ARG A 1 103 ? -16.972 -6.606 -6.955 1.00 79.50 103 ARG A CA 1
ATOM 803 C C . ARG A 1 103 ? -15.866 -7.144 -7.863 1.00 79.50 103 ARG A C 1
ATOM 805 O O . ARG A 1 103 ? -15.698 -6.598 -8.956 1.00 79.50 103 ARG A O 1
ATOM 812 N N . PRO A 1 104 ? -15.123 -8.192 -7.460 1.00 67.69 104 PRO A N 1
ATOM 813 C CA . PRO A 1 104 ? -14.198 -8.834 -8.378 1.00 67.69 104 PRO A CA 1
ATOM 814 C C . PRO A 1 104 ? -14.980 -9.389 -9.578 1.00 67.69 104 PRO A C 1
ATOM 816 O O . PRO A 1 104 ? -16.162 -9.734 -9.433 1.00 67.69 104 PRO A O 1
ATOM 819 N N . PRO A 1 105 ? -14.355 -9.489 -10.764 1.00 66.38 105 PRO A N 1
ATOM 820 C CA . PRO A 1 105 ? -14.954 -10.195 -11.883 1.00 66.38 105 PRO A CA 1
ATOM 821 C C . PRO A 1 105 ? -15.395 -11.577 -11.398 1.00 66.38 105 PRO A C 1
ATOM 823 O O . PRO A 1 105 ? -14.599 -12.326 -10.833 1.00 66.38 105 PRO A O 1
ATOM 826 N N . SER A 1 106 ? -16.676 -11.905 -11.567 1.00 59.09 106 SER A N 1
ATOM 827 C CA . SER A 1 106 ? -17.169 -13.258 -11.311 1.00 59.09 106 SER A CA 1
ATOM 828 C C . SER A 1 106 ? -16.295 -14.237 -12.088 1.00 59.09 106 SER A C 1
ATOM 830 O O . SER A 1 106 ? -16.181 -14.077 -13.305 1.00 59.09 106 SER A O 1
ATOM 832 N N . LEU A 1 107 ? -15.711 -15.226 -11.409 1.00 48.78 107 LEU A N 1
ATOM 833 C CA . LEU A 1 107 ? -15.041 -16.363 -12.037 1.00 48.78 107 LEU A CA 1
ATOM 834 C C . LEU A 1 107 ? -16.061 -17.115 -12.911 1.00 48.78 107 LEU A C 1
ATOM 836 O O . LEU A 1 107 ? -16.669 -18.088 -12.478 1.00 48.78 107 LEU A O 1
ATOM 840 N N . HIS A 1 108 ? -16.280 -16.663 -14.145 1.00 47.03 108 HIS A N 1
ATOM 841 C CA . HIS A 1 108 ? -16.877 -17.490 -15.188 1.00 47.03 108 HIS A CA 1
ATOM 842 C C . HIS A 1 108 ? -15.763 -18.403 -15.690 1.00 47.03 108 HIS A C 1
ATOM 844 O O . HIS A 1 108 ? -15.036 -18.06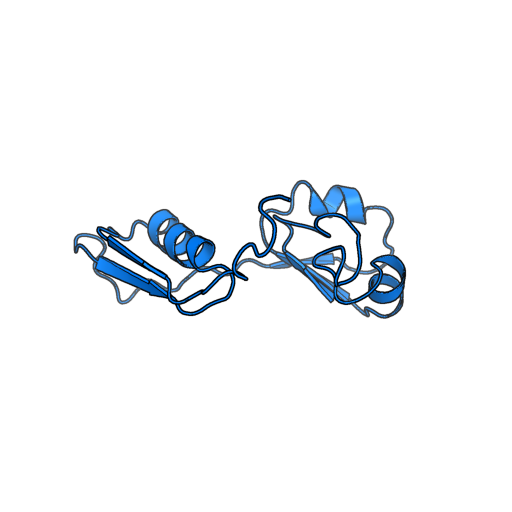5 -16.619 1.00 47.03 108 HIS A O 1
ATOM 850 N N . GLY A 1 109 ? -15.562 -19.516 -14.986 1.00 44.78 109 GLY A N 1
ATOM 851 C CA . GLY A 1 109 ? -14.456 -20.422 -15.273 1.00 44.78 109 GLY A CA 1
ATOM 852 C C . GLY A 1 109 ? -14.363 -21.620 -14.337 1.00 44.78 109 GLY A C 1
ATOM 853 O O . GLY A 1 109 ? -13.269 -21.968 -13.911 1.00 44.78 109 GLY A O 1
ATOM 854 N N . ALA A 1 110 ? -15.490 -22.252 -14.006 1.00 39.34 110 ALA A N 1
ATOM 855 C CA . ALA A 1 110 ? -15.495 -23.612 -13.481 1.00 39.34 110 ALA A CA 1
ATOM 856 C C . ALA A 1 110 ? -16.227 -24.525 -14.477 1.00 39.34 110 ALA A C 1
ATOM 858 O O . ALA A 1 110 ? -17.449 -24.505 -14.533 1.00 39.34 110 ALA A O 1
ATOM 859 N N . ARG A 1 111 ? -15.426 -25.303 -15.220 1.00 34.84 111 ARG A N 1
ATOM 860 C CA . ARG A 1 111 ? -15.706 -26.633 -15.800 1.00 34.84 111 ARG A CA 1
ATOM 861 C C . ARG A 1 111 ? -16.917 -26.802 -16.738 1.00 34.84 111 ARG A C 1
ATOM 863 O O . ARG A 1 111 ? -18.052 -26.797 -16.282 1.00 34.84 111 ARG A O 1
ATOM 870 N N . TYR A 1 112 ? -16.619 -27.154 -17.992 1.00 42.22 112 TYR A N 1
ATOM 871 C CA . TYR A 1 112 ? -17.009 -28.438 -18.598 1.00 42.22 112 TYR A CA 1
ATOM 872 C C . TYR A 1 112 ? -15.791 -29.024 -19.311 1.00 42.22 112 TYR A C 1
ATOM 874 O O . TYR A 1 112 ? -15.006 -28.208 -19.848 1.00 42.22 112 TYR A O 1
#

Radius of gyration: 17.89 Å; chains: 1; bounding box: 38×42×45 Å

Foldseek 3Di:
DEAAQVCGCPPQDDPPVDDHVDHPVVCLVPDQEAEYEPPCPNVCVVCVPPPHDYHYDYDQDDCVVPDLVDEDAEEDADQCVVVVVVSCVVVNRHYPHYYYPDDDPPPPDDDD

Secondary structure (DSSP, 8-state):
-EEETTTTTTTSPBTTTSSBSS-HHHHHHH-SSEEEES--TTHHHHTTT--S-EEEE------TTS-TTSEEEEEE-SS-HHHHHHHHHHTT-EEEEEEE---PPP------